Protein AF-A0A7C6F1Q1-F1 (afdb_monomer_lite)

Structure (mmCIF, N/CA/C/O backbone):
data_AF-A0A7C6F1Q1-F1
#
_entry.id   AF-A0A7C6F1Q1-F1
#
loop_
_atom_site.group_PDB
_atom_site.id
_atom_site.type_symbol
_atom_site.label_atom_id
_atom_site.label_alt_id
_atom_site.label_comp_id
_atom_site.label_asym_id
_atom_site.label_entity_id
_atom_site.label_seq_id
_atom_site.pdbx_PDB_ins_code
_atom_site.Cartn_x
_atom_site.Cartn_y
_atom_site.Cartn_z
_atom_site.occupancy
_atom_site.B_iso_or_equiv
_atom_site.auth_seq_id
_atom_site.auth_comp_id
_atom_site.auth_asym_id
_atom_site.auth_atom_id
_atom_site.pdbx_PDB_model_num
ATOM 1 N N . MET A 1 1 ? 42.780 -6.047 -25.175 1.00 60.97 1 MET A N 1
ATOM 2 C CA . MET A 1 1 ? 43.031 -7.010 -26.268 1.00 60.97 1 MET A CA 1
ATOM 3 C C . MET A 1 1 ? 42.979 -6.340 -27.643 1.00 60.97 1 MET A C 1
ATOM 5 O O . MET A 1 1 ? 43.882 -6.585 -28.421 1.00 60.97 1 MET A O 1
ATOM 9 N N . THR A 1 2 ? 42.020 -5.453 -27.952 1.00 71.38 2 THR A N 1
ATOM 10 C CA . THR A 1 2 ? 41.984 -4.724 -29.245 1.00 71.38 2 THR A CA 1
ATOM 11 C C . THR A 1 2 ? 43.176 -3.775 -29.448 1.00 71.38 2 THR A C 1
ATOM 13 O O . THR A 1 2 ? 43.762 -3.738 -30.521 1.00 71.38 2 THR A O 1
ATOM 16 N N . ASP A 1 3 ? 43.579 -3.060 -28.398 1.00 76.56 3 ASP A N 1
ATOM 17 C CA . ASP A 1 3 ? 44.632 -2.034 -28.449 1.00 76.56 3 ASP A CA 1
ATOM 18 C C . ASP A 1 3 ? 46.038 -2.605 -28.679 1.00 76.56 3 ASP A C 1
ATOM 20 O O . ASP A 1 3 ? 46.853 -2.001 -29.369 1.00 76.56 3 ASP A O 1
ATOM 24 N N . GLU A 1 4 ? 46.316 -3.781 -28.117 1.00 80.75 4 GLU A N 1
ATOM 25 C CA . GLU A 1 4 ? 47.584 -4.497 -28.313 1.00 80.75 4 GLU A CA 1
ATOM 26 C C . GLU A 1 4 ? 47.697 -5.019 -29.746 1.00 80.75 4 GLU A C 1
ATOM 28 O O . GLU A 1 4 ? 48.732 -4.845 -30.375 1.00 80.75 4 GLU A O 1
ATOM 33 N N . ILE A 1 5 ? 46.603 -5.533 -30.322 1.00 83.88 5 ILE A N 1
ATOM 34 C CA . ILE A 1 5 ? 46.566 -5.929 -31.738 1.00 83.88 5 ILE A CA 1
ATOM 35 C C . ILE A 1 5 ? 46.831 -4.719 -32.646 1.00 83.88 5 ILE A C 1
ATOM 37 O O . ILE A 1 5 ? 47.537 -4.848 -33.644 1.00 83.88 5 ILE A O 1
ATOM 41 N N . ILE A 1 6 ? 46.296 -3.540 -32.308 1.00 80.50 6 ILE A N 1
ATOM 42 C CA . ILE A 1 6 ? 46.531 -2.313 -33.083 1.00 80.50 6 ILE A CA 1
ATOM 43 C C . ILE A 1 6 ? 48.007 -1.900 -33.028 1.00 80.50 6 ILE A C 1
ATOM 45 O O . ILE A 1 6 ? 48.602 -1.652 -34.077 1.00 80.50 6 ILE A O 1
ATOM 49 N N . ARG A 1 7 ? 48.623 -1.901 -31.841 1.00 86.94 7 ARG A N 1
ATOM 50 C CA . ARG A 1 7 ? 50.051 -1.577 -31.695 1.00 86.94 7 ARG A CA 1
ATOM 51 C C . ARG A 1 7 ? 50.954 -2.588 -32.389 1.00 86.94 7 ARG A C 1
ATOM 53 O O . ARG A 1 7 ? 51.868 -2.187 -33.099 1.00 86.94 7 ARG A O 1
ATOM 60 N N . ASP A 1 8 ? 50.681 -3.877 -32.232 1.00 84.81 8 ASP A N 1
ATOM 61 C CA . ASP A 1 8 ? 51.570 -4.926 -32.730 1.00 84.81 8 ASP A CA 1
ATOM 62 C C . ASP A 1 8 ? 51.442 -5.122 -34.246 1.00 84.81 8 ASP A C 1
ATOM 64 O O . ASP A 1 8 ? 52.440 -5.328 -34.938 1.00 84.81 8 ASP A O 1
ATOM 68 N N . PHE A 1 9 ? 50.220 -5.040 -34.787 1.00 85.31 9 PHE A N 1
ATOM 69 C CA . PHE A 1 9 ? 49.958 -5.306 -36.203 1.00 85.31 9 PHE A CA 1
ATOM 70 C C . PHE A 1 9 ? 49.997 -4.043 -37.070 1.00 85.31 9 PHE A C 1
ATOM 72 O O . PHE A 1 9 ? 50.558 -4.069 -38.164 1.00 85.31 9 PHE A O 1
ATOM 79 N N . PHE A 1 10 ? 49.414 -2.937 -36.597 1.00 81.88 10 PHE A N 1
ATOM 80 C CA . PHE A 1 10 ? 49.340 -1.679 -37.350 1.00 81.88 10 PHE A CA 1
ATOM 81 C C . PHE A 1 10 ? 50.430 -0.671 -36.955 1.00 81.88 10 PHE A C 1
ATOM 83 O O . PHE A 1 10 ? 50.549 0.363 -37.611 1.00 81.88 10 PHE A O 1
ATOM 90 N N . GLN A 1 11 ? 51.249 -0.979 -35.937 1.00 85.94 11 GLN A N 1
ATOM 91 C CA . GLN A 1 11 ? 52.394 -0.166 -35.494 1.00 85.94 11 GLN A CA 1
ATOM 92 C C . GLN A 1 11 ? 52.037 1.299 -35.207 1.00 85.94 11 GLN A C 1
ATOM 94 O O . GLN A 1 11 ? 52.841 2.207 -35.416 1.00 85.94 11 GLN A O 1
ATOM 99 N N . CYS A 1 12 ? 50.819 1.540 -34.721 1.00 85.56 12 CYS A N 1
ATOM 100 C CA . CYS A 1 12 ? 50.340 2.861 -34.337 1.00 85.56 12 CYS A CA 1
ATOM 101 C C . CYS A 1 12 ? 49.687 2.827 -32.952 1.00 85.56 12 CYS A C 1
ATOM 103 O O . CYS A 1 12 ? 49.203 1.788 -32.498 1.00 85.56 12 CYS A O 1
ATOM 105 N N . GLU A 1 13 ? 49.677 3.973 -32.267 1.00 82.56 13 GLU A N 1
ATOM 106 C CA . GLU A 1 13 ? 48.927 4.095 -31.019 1.00 82.56 13 GLU A CA 1
ATOM 107 C C . GLU A 1 13 ? 47.422 4.111 -31.322 1.00 82.56 13 GLU A C 1
ATOM 109 O O . GLU A 1 13 ? 46.976 4.904 -32.160 1.00 82.56 13 GLU A O 1
ATOM 114 N N . PRO A 1 14 ? 46.624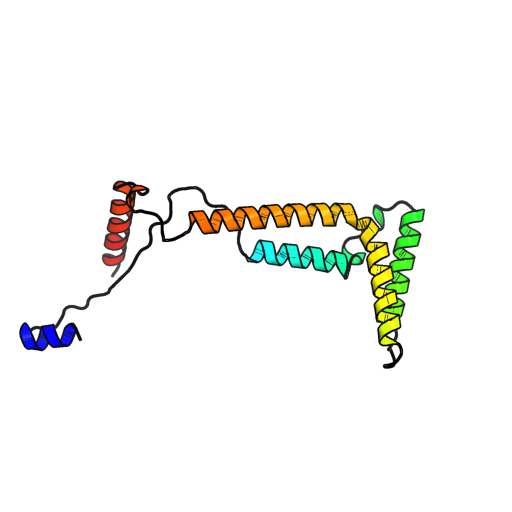 3.255 -30.661 1.00 79.75 14 PRO A N 1
ATOM 115 C CA . PRO A 1 14 ? 45.191 3.224 -30.867 1.00 79.75 14 PRO A CA 1
ATOM 116 C C . PRO A 1 14 ? 44.572 4.564 -30.448 1.00 79.75 14 PRO A C 1
ATOM 118 O O . PRO A 1 14 ? 44.890 5.084 -29.373 1.00 79.75 14 PRO A O 1
ATOM 121 N N . PRO A 1 15 ? 43.672 5.136 -31.266 1.00 79.50 15 PRO A N 1
ATOM 122 C CA . PRO A 1 15 ? 42.927 6.318 -30.864 1.00 79.50 15 PRO A CA 1
ATOM 123 C C . PRO A 1 15 ? 42.062 5.986 -29.644 1.00 79.50 15 PRO A C 1
ATOM 125 O O . PRO A 1 15 ? 41.572 4.866 -29.513 1.00 79.50 15 PRO A O 1
ATOM 128 N N . GLY A 1 16 ? 41.835 6.959 -28.761 1.00 78.12 16 GLY A N 1
ATOM 129 C CA . GLY A 1 16 ? 40.889 6.786 -27.662 1.00 78.12 16 GLY A CA 1
ATOM 130 C C . GLY A 1 16 ? 39.485 6.558 -28.219 1.00 78.12 16 GLY A C 1
ATOM 131 O O . GLY A 1 16 ? 38.906 7.465 -28.813 1.00 78.12 16 GLY A O 1
ATOM 132 N N . TYR A 1 17 ? 38.938 5.357 -28.047 1.00 73.75 17 TYR A N 1
ATOM 133 C CA . TYR A 1 17 ? 37.564 5.040 -28.428 1.00 73.75 17 TYR A CA 1
ATOM 134 C C . TYR A 1 17 ? 36.726 4.730 -27.188 1.00 73.75 17 TYR A C 1
ATOM 136 O O . TYR A 1 17 ? 37.205 4.183 -26.196 1.00 73.75 17 TYR A O 1
ATOM 144 N N . CYS A 1 18 ? 35.443 5.077 -27.254 1.00 76.56 18 CYS A N 1
ATOM 145 C CA . CYS A 1 18 ? 34.448 4.731 -26.248 1.00 76.56 18 CYS A CA 1
ATOM 146 C C . CYS A 1 18 ? 33.356 3.900 -26.920 1.00 76.56 18 CYS A C 1
ATOM 148 O O . CYS A 1 18 ? 32.909 4.225 -28.019 1.00 76.56 18 CYS A O 1
ATOM 150 N N . THR A 1 19 ? 32.924 2.823 -26.266 1.00 79.56 19 THR A N 1
ATOM 151 C CA . THR A 1 19 ? 31.756 2.054 -26.708 1.00 79.56 19 THR A CA 1
ATOM 152 C C . THR A 1 19 ? 30.542 2.510 -25.911 1.00 79.56 19 THR A C 1
ATOM 154 O O . THR A 1 19 ? 30.501 2.334 -24.694 1.00 79.56 19 TH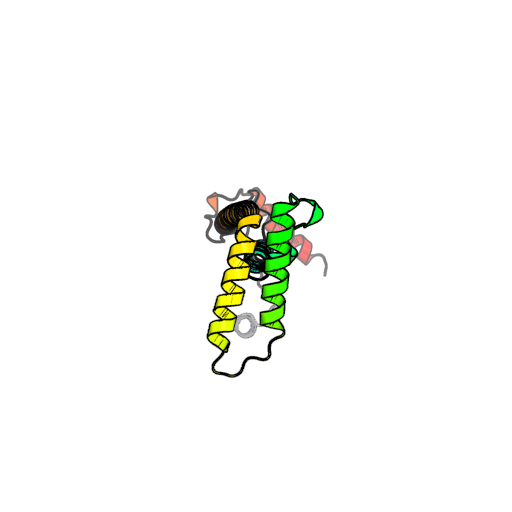R A O 1
ATOM 157 N N . ALA A 1 20 ? 29.543 3.064 -26.596 1.00 79.31 20 ALA A N 1
ATOM 158 C CA . ALA A 1 20 ? 28.252 3.412 -26.016 1.00 79.31 20 ALA A CA 1
ATOM 159 C C . ALA A 1 20 ? 27.154 2.528 -26.614 1.00 79.31 20 ALA A C 1
ATOM 161 O O . ALA A 1 20 ? 27.195 2.164 -27.787 1.00 79.31 20 ALA A O 1
ATOM 162 N N . THR A 1 21 ? 26.155 2.191 -25.803 1.00 82.19 21 THR A N 1
ATOM 163 C CA . THR A 1 21 ? 24.940 1.518 -26.273 1.00 82.19 21 THR A CA 1
ATOM 164 C C . THR A 1 21 ? 23.738 2.378 -25.924 1.00 82.19 21 THR A C 1
ATOM 166 O O . THR A 1 21 ? 23.696 3.005 -24.865 1.00 82.19 21 THR A O 1
ATOM 169 N N . ALA A 1 22 ? 22.761 2.418 -26.825 1.00 81.06 22 ALA A N 1
ATOM 170 C CA . ALA A 1 22 ? 21.503 3.116 -26.617 1.00 81.06 22 ALA A CA 1
ATOM 171 C C . ALA A 1 22 ? 20.342 2.146 -26.815 1.00 81.06 22 ALA A C 1
ATOM 173 O O . ALA A 1 22 ? 20.422 1.218 -27.618 1.00 81.06 22 ALA A O 1
ATOM 174 N N . THR A 1 23 ? 19.244 2.381 -26.106 1.00 83.06 23 THR A N 1
ATOM 175 C CA . THR A 1 23 ? 17.992 1.658 -26.326 1.00 83.06 23 THR A CA 1
ATOM 176 C C . THR A 1 23 ? 16.897 2.661 -26.629 1.00 83.06 23 THR A C 1
ATOM 178 O O . THR A 1 23 ? 16.588 3.515 -25.798 1.00 83.06 23 THR A O 1
ATOM 181 N N . LEU A 1 24 ? 16.303 2.538 -27.812 1.00 83.44 24 LEU A N 1
ATOM 182 C CA . LEU A 1 24 ? 15.138 3.317 -28.197 1.00 83.44 24 LEU A CA 1
ATOM 183 C C . LEU A 1 24 ? 13.889 2.672 -27.580 1.00 83.44 24 LEU A C 1
ATOM 185 O O . LEU A 1 24 ? 13.601 1.505 -27.828 1.00 83.44 24 LEU A O 1
ATOM 189 N N . GLN A 1 25 ? 13.164 3.414 -26.744 1.00 84.62 25 GLN A N 1
ATOM 190 C CA . GLN A 1 25 ? 11.875 2.957 -26.213 1.00 84.62 25 GLN A CA 1
ATOM 191 C C . GLN A 1 25 ? 10.765 3.164 -27.247 1.00 84.62 25 GLN A C 1
ATOM 193 O O . GLN A 1 25 ? 10.900 3.986 -28.156 1.00 84.62 25 GLN A O 1
ATOM 198 N N . LEU A 1 26 ? 9.653 2.436 -27.105 1.00 83.25 26 LEU A N 1
ATOM 199 C CA . LEU A 1 26 ? 8.496 2.652 -27.968 1.00 83.25 26 LEU A CA 1
ATOM 200 C C . LEU A 1 26 ? 7.985 4.099 -27.848 1.00 83.25 26 LEU A C 1
ATOM 202 O O . LEU A 1 26 ? 7.837 4.604 -26.731 1.00 83.25 26 LEU A O 1
ATOM 206 N N . PRO A 1 27 ? 7.633 4.749 -28.970 1.00 80.12 27 PRO A N 1
ATOM 207 C CA . PRO A 1 27 ? 7.177 6.137 -29.012 1.00 80.12 27 PRO A CA 1
ATOM 208 C C . PRO A 1 27 ? 5.694 6.267 -28.630 1.00 80.12 27 PRO A C 1
ATOM 210 O O . PRO A 1 27 ? 4.921 6.957 -29.293 1.00 80.12 27 PRO A O 1
ATOM 213 N N . VAL A 1 28 ? 5.267 5.564 -27.582 1.00 82.75 28 VAL A N 1
ATOM 214 C CA . VAL A 1 28 ? 3.889 5.593 -27.087 1.00 82.75 28 VAL A CA 1
ATOM 215 C C . VAL A 1 28 ? 3.847 6.178 -25.679 1.00 82.75 28 VAL A C 1
ATOM 217 O O . VAL A 1 28 ? 4.764 5.942 -24.887 1.00 82.75 28 VAL A O 1
ATOM 220 N N . PRO A 1 29 ? 2.790 6.931 -25.322 1.00 80.06 29 PRO A N 1
ATOM 221 C CA . PRO A 1 29 ? 2.634 7.433 -23.966 1.00 80.06 29 PRO A CA 1
ATOM 222 C C . PRO A 1 29 ? 2.640 6.274 -22.965 1.00 80.06 29 PRO A C 1
ATOM 224 O O . PRO A 1 29 ? 1.768 5.406 -22.995 1.00 80.06 29 PRO A O 1
ATOM 227 N N . SER A 1 30 ? 3.623 6.261 -22.066 1.00 79.50 30 SER A N 1
ATOM 228 C CA . SER A 1 30 ? 3.669 5.305 -20.964 1.00 79.50 30 SER A CA 1
ATOM 229 C C . SER A 1 30 ? 3.059 5.921 -19.697 1.00 79.50 30 SER A C 1
ATOM 231 O O . SER A 1 30 ? 3.177 7.133 -19.472 1.00 79.50 30 SER A O 1
ATOM 233 N N . PRO A 1 3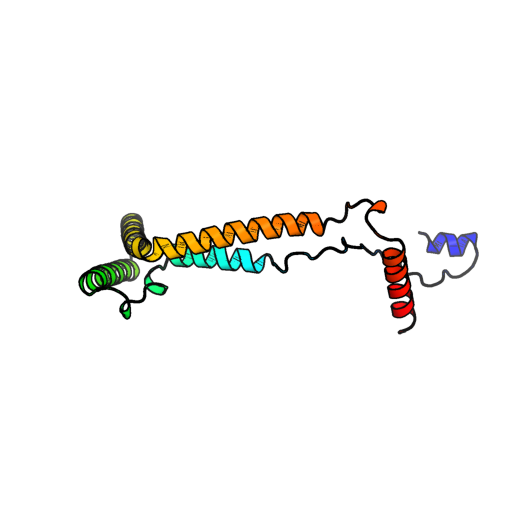1 ? 2.397 5.121 -18.843 1.00 80.69 31 PRO A N 1
ATOM 234 C CA . PRO A 1 31 ? 1.894 5.611 -17.568 1.00 80.69 31 PRO A CA 1
ATOM 235 C C . PRO A 1 31 ? 3.028 6.181 -16.702 1.00 80.69 31 PRO A C 1
ATOM 237 O O . PRO A 1 31 ? 4.056 5.531 -16.481 1.00 80.69 31 PRO A O 1
ATOM 240 N N . ARG A 1 32 ? 2.832 7.383 -16.152 1.00 83.00 32 ARG A N 1
ATOM 241 C CA . ARG A 1 32 ? 3.764 8.025 -15.206 1.00 83.00 32 ARG A CA 1
ATOM 242 C C . ARG A 1 32 ? 3.587 7.464 -13.791 1.00 83.00 32 ARG A C 1
ATOM 244 O O . ARG A 1 32 ? 3.247 8.199 -12.876 1.00 83.00 32 ARG A O 1
ATOM 251 N N . ILE A 1 33 ? 3.744 6.152 -13.640 1.00 85.75 33 ILE A N 1
ATOM 252 C CA . ILE A 1 33 ? 3.645 5.464 -12.346 1.00 85.75 33 ILE A CA 1
ATOM 253 C C . ILE A 1 33 ? 5.000 4.921 -11.949 1.00 85.75 33 ILE A C 1
ATOM 255 O O . ILE A 1 33 ? 5.733 4.364 -12.779 1.00 85.75 33 ILE A O 1
ATOM 259 N N . GLU A 1 34 ? 5.301 5.048 -10.669 1.00 88.19 34 GLU A N 1
ATOM 260 C CA . GLU A 1 34 ? 6.505 4.522 -10.064 1.00 88.19 34 GLU A CA 1
ATOM 261 C C . GLU A 1 34 ? 6.187 3.417 -9.054 1.00 88.19 34 GLU A C 1
ATOM 263 O O . GLU A 1 34 ? 5.094 3.301 -8.498 1.00 88.19 34 GLU A O 1
ATOM 268 N N . THR A 1 35 ? 7.183 2.579 -8.779 1.00 88.12 35 THR A N 1
ATOM 269 C CA . THR A 1 35 ? 7.081 1.521 -7.764 1.00 88.12 35 THR A CA 1
ATOM 270 C C . THR A 1 35 ? 6.834 2.088 -6.361 1.00 88.12 35 THR A C 1
ATOM 272 O O . THR A 1 35 ? 6.232 1.413 -5.515 1.00 88.12 35 THR A O 1
ATOM 275 N N . HIS A 1 36 ? 7.244 3.338 -6.108 1.00 91.62 36 HIS A N 1
ATOM 276 C CA . HIS A 1 36 ? 7.008 4.023 -4.841 1.00 91.62 36 HIS A CA 1
ATOM 277 C C . HIS A 1 36 ? 5.513 4.304 -4.600 1.00 91.62 36 HIS A C 1
ATOM 279 O O . HIS A 1 36 ? 5.061 4.178 -3.461 1.00 91.62 36 HIS A O 1
ATOM 285 N N . ASP A 1 37 ? 4.725 4.584 -5.647 1.00 91.06 37 ASP A N 1
ATOM 286 C CA . ASP A 1 37 ? 3.281 4.845 -5.543 1.00 91.06 37 ASP A CA 1
ATOM 287 C C . ASP A 1 37 ? 2.531 3.620 -5.006 1.00 91.06 37 ASP A C 1
ATOM 289 O O . ASP A 1 37 ? 1.727 3.699 -4.073 1.00 91.06 37 ASP A O 1
ATOM 293 N N . ILE A 1 38 ? 2.855 2.448 -5.556 1.00 94.25 38 ILE A N 1
ATOM 294 C CA . ILE A 1 38 ? 2.280 1.159 -5.148 1.00 94.25 38 ILE A CA 1
ATOM 295 C C . ILE A 1 38 ? 2.681 0.826 -3.711 1.00 94.25 38 ILE A C 1
ATOM 297 O O . ILE A 1 38 ? 1.858 0.353 -2.923 1.00 94.25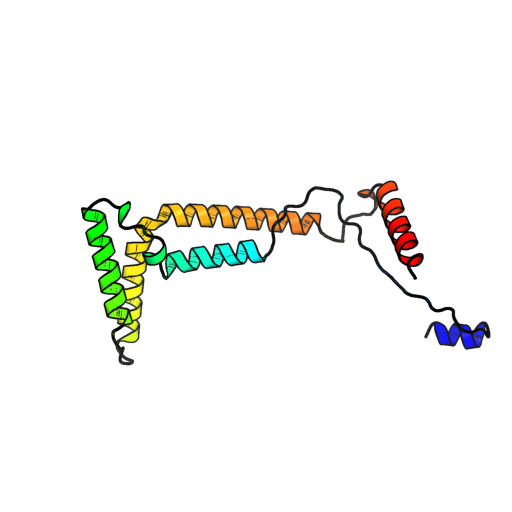 38 ILE A O 1
ATOM 301 N N . SER A 1 39 ? 3.942 1.084 -3.364 1.00 94.56 39 SER A N 1
ATOM 302 C CA . SER A 1 39 ? 4.473 0.837 -2.022 1.00 94.56 39 SER A CA 1
ATOM 303 C C . SER A 1 39 ? 3.782 1.724 -0.984 1.00 94.56 39 SER A C 1
ATOM 305 O O . SER A 1 39 ? 3.337 1.226 0.051 1.00 94.56 39 SER A O 1
ATOM 307 N N . ARG A 1 40 ? 3.592 3.010 -1.299 1.00 94.75 40 ARG A N 1
ATOM 308 C CA . ARG A 1 40 ? 2.859 3.970 -0.464 1.00 94.75 40 ARG A CA 1
ATOM 309 C C . ARG A 1 40 ? 1.408 3.548 -0.252 1.00 94.75 40 ARG A C 1
ATOM 311 O O . ARG A 1 40 ? 0.910 3.609 0.868 1.00 94.75 40 ARG A O 1
ATOM 318 N N . LEU A 1 41 ? 0.736 3.083 -1.302 1.00 95.12 41 LEU A N 1
ATOM 319 C CA . LEU A 1 41 ? -0.662 2.675 -1.211 1.00 95.12 41 LEU A CA 1
ATOM 320 C C . LEU A 1 41 ? -0.845 1.390 -0.388 1.00 95.12 41 LEU A C 1
ATOM 322 O O . LEU A 1 41 ? -1.757 1.304 0.431 1.00 95.12 41 LEU A O 1
ATOM 326 N N . ARG A 1 42 ? 0.056 0.411 -0.543 1.00 95.56 42 ARG A N 1
ATOM 327 C CA . ARG A 1 42 ? 0.088 -0.792 0.309 1.00 95.56 42 ARG A CA 1
ATOM 328 C C . ARG A 1 42 ? 0.328 -0.442 1.774 1.00 95.56 42 ARG A C 1
ATOM 330 O O . ARG A 1 42 ? -0.338 -0.996 2.646 1.00 95.56 42 ARG A O 1
ATOM 337 N N . GLN A 1 43 ? 1.249 0.485 2.031 1.00 96.00 43 GLN A N 1
ATOM 338 C CA . GLN A 1 43 ? 1.512 0.984 3.374 1.00 96.00 43 GLN A CA 1
ATOM 339 C C . GLN A 1 43 ? 0.265 1.650 3.967 1.00 96.00 43 GLN A C 1
ATOM 341 O O . GLN A 1 43 ? -0.094 1.347 5.097 1.00 96.00 43 GLN A O 1
ATOM 346 N N . LEU A 1 44 ? -0.453 2.470 3.195 1.00 95.50 44 LEU A N 1
ATOM 347 C CA . LEU A 1 44 ? -1.689 3.110 3.650 1.00 95.50 44 LEU A CA 1
ATOM 348 C C . LEU A 1 44 ? -2.793 2.095 3.992 1.00 95.50 44 LEU A C 1
ATOM 350 O O . LEU A 1 44 ? -3.429 2.214 5.036 1.00 95.50 44 LEU A O 1
ATOM 354 N N . ILE A 1 45 ? -2.993 1.066 3.160 1.00 95.38 45 ILE A N 1
ATOM 355 C CA . ILE A 1 45 ? -3.950 -0.020 3.448 1.00 95.38 45 ILE A CA 1
ATOM 356 C C . ILE A 1 45 ? -3.578 -0.727 4.759 1.00 95.38 45 ILE A C 1
ATOM 358 O O . ILE A 1 45 ? -4.445 -0.997 5.591 1.00 95.38 45 ILE A O 1
ATOM 362 N N . ARG A 1 46 ? -2.282 -0.981 4.971 1.00 95.06 46 ARG A N 1
ATOM 363 C CA . ARG A 1 46 ? -1.773 -1.568 6.214 1.00 95.06 46 ARG A CA 1
ATOM 364 C C . ARG A 1 46 ? -1.992 -0.639 7.408 1.00 95.06 46 ARG A C 1
ATOM 366 O O . ARG A 1 46 ? -2.384 -1.096 8.476 1.00 95.06 46 ARG A O 1
ATOM 373 N N . GLU A 1 47 ? -1.775 0.660 7.248 1.00 95.38 47 GLU A N 1
ATOM 374 C CA . GLU A 1 47 ? -2.039 1.634 8.306 1.00 95.38 47 GLU A CA 1
ATOM 375 C C . GLU A 1 47 ? -3.518 1.674 8.689 1.00 95.38 47 GLU A C 1
ATOM 377 O O . GLU A 1 47 ? -3.814 1.723 9.876 1.00 95.38 47 GLU A O 1
ATOM 382 N N . ILE A 1 48 ? -4.441 1.559 7.734 1.00 94.19 48 ILE A N 1
ATOM 383 C CA . ILE A 1 48 ? -5.878 1.449 8.027 1.00 94.19 48 ILE A CA 1
ATOM 384 C C . ILE A 1 48 ? -6.200 0.157 8.790 1.00 94.19 48 ILE A C 1
ATOM 386 O O . ILE A 1 48 ? -7.038 0.165 9.686 1.00 94.19 48 ILE A O 1
ATOM 390 N N . GLU A 1 49 ? -5.534 -0.956 8.475 1.00 92.44 49 GLU A N 1
ATOM 391 C CA . GLU A 1 49 ? -5.751 -2.232 9.168 1.00 92.44 49 GLU A CA 1
ATOM 392 C C . GLU A 1 49 ? -5.239 -2.218 10.619 1.00 92.44 49 GLU A C 1
ATOM 394 O O . GLU A 1 49 ? -5.901 -2.734 11.523 1.00 92.44 49 GLU A O 1
ATOM 399 N N . PHE A 1 50 ? -4.055 -1.647 10.856 1.00 92.06 50 PHE A N 1
ATOM 400 C CA . PHE A 1 50 ? -3.402 -1.692 12.169 1.00 92.06 50 PHE A CA 1
ATOM 401 C C . PHE A 1 50 ? -3.661 -0.458 13.040 1.00 92.06 50 PHE A C 1
ATOM 403 O O . PHE A 1 50 ? -3.633 -0.566 14.272 1.00 92.06 50 PHE A O 1
ATOM 410 N N . HIS A 1 51 ? -3.938 0.684 12.415 1.00 93.00 51 HIS A N 1
ATOM 411 C CA . HIS A 1 51 ? -4.162 1.984 13.047 1.00 93.00 51 HIS A CA 1
ATOM 412 C C . HIS A 1 51 ? -5.409 2.705 12.497 1.00 93.00 51 HIS A C 1
ATOM 414 O O . HIS A 1 51 ? -5.315 3.881 12.122 1.00 93.00 51 HIS A O 1
ATOM 420 N N . PRO A 1 52 ? -6.584 2.045 12.448 1.00 92.75 52 PRO A N 1
ATOM 421 C CA . PRO A 1 52 ? -7.813 2.659 11.940 1.00 92.75 52 PRO A CA 1
ATOM 422 C C . PRO A 1 52 ? -8.188 3.948 12.691 1.00 92.75 52 PRO A C 1
ATOM 424 O O . PRO A 1 52 ? -8.737 4.872 12.098 1.00 92.75 52 PRO A O 1
ATOM 427 N N . GLU A 1 53 ? -7.812 4.070 13.968 1.00 92.06 53 GLU A N 1
ATOM 428 C CA . GLU A 1 53 ? -8.020 5.266 14.790 1.00 92.06 53 GLU A CA 1
ATOM 429 C C . GLU A 1 53 ? -7.423 6.554 14.198 1.00 92.06 53 GLU A C 1
ATOM 431 O O . GLU A 1 53 ? -7.896 7.641 14.513 1.00 92.06 53 GLU A O 1
ATOM 436 N N . ARG A 1 54 ? -6.410 6.456 13.324 1.00 92.44 54 ARG A N 1
ATOM 437 C CA . ARG A 1 54 ? -5.784 7.620 12.671 1.00 92.44 54 ARG A CA 1
ATOM 438 C C . ARG A 1 54 ? -6.610 8.176 11.511 1.00 92.44 54 ARG A C 1
ATOM 440 O O . ARG A 1 54 ? -6.377 9.310 11.102 1.00 92.44 54 ARG A O 1
ATOM 447 N N . PHE A 1 55 ? -7.532 7.382 10.972 1.00 92.06 55 PHE A N 1
ATOM 448 C CA . PHE A 1 55 ? -8.297 7.711 9.766 1.00 92.06 55 PHE A CA 1
ATOM 449 C C . PHE A 1 55 ? -9.772 8.001 10.064 1.00 92.06 55 PHE A C 1
ATOM 451 O O . PHE A 1 55 ? -10.462 8.590 9.237 1.00 92.06 55 PHE A O 1
ATOM 458 N N . ILE A 1 56 ? -10.259 7.639 11.255 1.00 91.94 56 ILE A N 1
ATOM 459 C CA . ILE A 1 56 ? -11.639 7.900 11.667 1.00 91.94 56 ILE A CA 1
ATOM 460 C C . ILE A 1 56 ? -11.768 9.331 12.198 1.00 91.94 56 ILE A C 1
ATOM 462 O O . ILE A 1 56 ? -11.151 9.715 13.190 1.00 91.94 56 ILE A O 1
ATOM 466 N N . SER A 1 57 ? -12.643 10.118 11.573 1.00 90.06 57 SER A N 1
ATOM 467 C CA . SER A 1 57 ? -12.979 11.465 12.036 1.00 90.06 57 SER A CA 1
ATOM 468 C C . SER A 1 57 ? -14.181 11.440 12.985 1.00 90.06 57 SER A C 1
ATOM 470 O O . SER A 1 57 ? -15.326 11.451 12.540 1.00 90.06 57 SER A O 1
ATOM 472 N N . LEU A 1 58 ? -13.944 11.501 14.303 1.00 86.38 58 LEU A N 1
ATOM 473 C CA . LEU A 1 58 ? -15.008 11.490 15.332 1.00 86.38 58 LEU A CA 1
ATOM 474 C C . LEU A 1 58 ? -16.079 12.577 15.129 1.00 86.38 58 LEU A C 1
ATOM 476 O O . LEU A 1 58 ? -17.246 12.389 15.475 1.00 86.38 58 LEU A O 1
ATOM 480 N N . LYS A 1 59 ? -15.703 13.717 14.536 1.00 86.25 59 LYS A N 1
ATOM 481 C CA . LYS A 1 59 ? -16.616 14.833 14.230 1.00 86.25 59 LYS A CA 1
ATOM 482 C C . LYS A 1 59 ? -17.677 14.482 13.182 1.00 86.25 59 LYS A C 1
ATOM 484 O O . LYS A 1 59 ? -18.742 15.083 13.204 1.00 86.25 59 LYS A O 1
ATOM 489 N N . GLN A 1 60 ? -17.382 13.539 12.288 1.00 86.81 60 GLN A N 1
ATOM 490 C CA . GLN A 1 60 ? -18.256 13.138 11.181 1.00 86.81 60 GLN A CA 1
ATOM 491 C C . GLN A 1 60 ? -19.185 11.971 11.550 1.00 86.81 60 GLN A C 1
ATOM 493 O O . GLN A 1 60 ? -20.108 11.666 10.801 1.00 86.81 60 GLN A O 1
ATOM 498 N N . LEU A 1 61 ? -18.957 11.327 12.699 1.00 87.62 61 LEU A N 1
ATOM 499 C CA . LEU A 1 61 ? -19.778 10.222 13.187 1.00 87.62 61 LEU A CA 1
ATOM 500 C C . LEU A 1 61 ? -21.028 10.721 13.914 1.00 87.62 61 LEU A C 1
ATOM 502 O O . LEU A 1 61 ? -20.993 11.732 14.624 1.00 87.62 61 LEU A O 1
ATOM 506 N N . ALA A 1 62 ? -22.117 9.960 13.790 1.00 89.06 62 ALA A N 1
ATOM 507 C CA . ALA A 1 62 ? -23.315 10.164 14.596 1.00 89.06 62 ALA A CA 1
ATOM 508 C C . ALA A 1 62 ? -23.012 9.908 16.090 1.00 89.06 62 ALA A C 1
ATOM 510 O O . ALA A 1 62 ? -22.170 9.057 16.388 1.00 89.06 62 ALA A O 1
ATOM 511 N N . PRO A 1 63 ? -23.715 10.562 17.037 1.00 87.62 63 PRO A N 1
ATOM 512 C CA . PRO A 1 63 ? -23.479 10.392 18.475 1.00 87.62 63 PRO A CA 1
ATOM 513 C C . PRO A 1 63 ? -23.358 8.932 18.962 1.00 87.62 63 PRO A C 1
ATOM 515 O O . PRO A 1 63 ? -22.350 8.628 19.594 1.00 87.62 63 PRO A O 1
ATOM 518 N N . PRO A 1 64 ? -24.258 7.987 18.599 1.00 87.75 64 PRO A N 1
ATOM 519 C CA . PRO A 1 64 ? -24.133 6.599 19.062 1.00 87.75 64 PRO A CA 1
ATOM 520 C C . PRO A 1 64 ? -22.935 5.859 18.448 1.00 87.75 64 PRO A C 1
ATOM 522 O O . PRO A 1 64 ? -22.383 4.947 19.050 1.00 87.75 64 PRO A O 1
ATOM 525 N N . GLN A 1 65 ? -22.511 6.234 17.239 1.00 87.69 65 GLN A N 1
ATOM 526 C CA . GLN A 1 65 ? -21.328 5.648 16.601 1.00 87.69 65 GLN A CA 1
ATOM 527 C C . GLN A 1 65 ? -20.040 6.203 17.208 1.00 87.69 65 GLN A C 1
ATOM 529 O O . GLN A 1 65 ? -19.051 5.481 17.307 1.00 87.69 65 GLN A O 1
ATOM 534 N N . ARG A 1 66 ? -20.052 7.478 17.613 1.00 90.50 66 ARG A N 1
ATOM 535 C CA . ARG A 1 66 ? -18.917 8.128 18.266 1.00 90.50 66 ARG A CA 1
ATOM 536 C C . ARG A 1 66 ? -18.567 7.429 19.576 1.00 90.50 66 ARG A C 1
ATOM 538 O O . ARG A 1 66 ? -17.404 7.089 19.746 1.00 90.50 66 ARG A O 1
ATOM 545 N N . GLU A 1 67 ? -19.553 7.163 20.432 1.00 89.88 67 GLU A N 1
ATOM 546 C CA . GLU A 1 67 ? -19.341 6.464 21.710 1.00 89.88 67 GLU A CA 1
ATOM 547 C C . GLU A 1 67 ? -18.689 5.090 21.493 1.00 89.88 67 GLU A C 1
ATOM 549 O O . GLU A 1 67 ? -17.650 4.792 22.074 1.00 89.88 67 GLU A O 1
ATOM 554 N N . VAL A 1 68 ? -19.211 4.295 20.550 1.00 90.31 68 VAL A N 1
ATOM 555 C CA . VAL A 1 68 ? -18.651 2.973 20.212 1.00 90.31 68 VAL A CA 1
ATOM 556 C C . VAL A 1 68 ? -17.197 3.063 19.736 1.00 90.31 68 VAL A C 1
ATOM 558 O O . VAL A 1 68 ? -16.366 2.220 20.088 1.00 90.31 68 VAL A O 1
ATOM 561 N N . VAL A 1 69 ? -16.875 4.064 18.914 1.00 91.69 69 VAL A N 1
ATOM 562 C CA . VAL A 1 69 ? -15.514 4.271 18.404 1.00 91.69 69 VAL A CA 1
ATOM 563 C C . VAL A 1 69 ? -14.572 4.724 19.519 1.00 91.69 69 VAL A C 1
ATOM 565 O O . VAL A 1 69 ? -13.467 4.192 19.621 1.00 91.69 69 VAL A O 1
ATOM 568 N N . GLU A 1 70 ? -14.994 5.663 20.363 1.00 92.44 70 GLU A N 1
ATOM 569 C CA . GLU A 1 70 ? -14.209 6.149 21.502 1.00 92.44 70 GLU A CA 1
ATOM 570 C C . GLU A 1 70 ? -13.915 5.020 22.497 1.00 92.44 70 GLU A C 1
ATOM 572 O O . GLU A 1 70 ? -12.758 4.827 22.881 1.00 92.44 70 GLU A O 1
ATOM 577 N N . ASP A 1 71 ? -14.911 4.195 22.818 1.00 91.88 71 ASP A N 1
ATOM 578 C CA . ASP A 1 71 ? -14.747 3.018 23.672 1.00 91.88 71 ASP A CA 1
ATOM 579 C C . ASP A 1 71 ? -13.749 2.013 23.083 1.00 91.88 71 ASP A C 1
ATOM 581 O O . ASP A 1 71 ? -12.867 1.508 23.787 1.00 91.88 71 ASP A O 1
ATOM 585 N N . CYS A 1 72 ? -13.826 1.750 21.774 1.00 91.94 72 CYS A N 1
ATOM 586 C CA . CYS A 1 72 ? -12.880 0.866 21.090 1.00 91.94 72 CYS A CA 1
ATOM 587 C C . CYS A 1 72 ? -11.446 1.417 21.114 1.00 91.94 72 CYS A C 1
ATOM 589 O O . CYS A 1 72 ? -10.498 0.655 21.335 1.00 91.94 72 CYS A O 1
ATOM 591 N N . ILE A 1 73 ? -11.270 2.725 20.903 1.00 92.50 73 ILE A N 1
ATOM 592 C CA . ILE A 1 73 ? -9.959 3.389 20.953 1.00 92.50 73 ILE A CA 1
ATOM 593 C C . ILE A 1 73 ? -9.381 3.311 22.369 1.00 92.50 73 ILE A C 1
ATOM 595 O O . ILE A 1 73 ? -8.224 2.915 22.538 1.00 92.50 73 ILE A O 1
ATOM 599 N N . ASN A 1 74 ? -10.185 3.617 23.387 1.00 92.38 74 ASN A N 1
ATOM 600 C CA . ASN A 1 74 ? -9.771 3.564 24.787 1.00 92.38 74 ASN A CA 1
ATOM 601 C C . ASN A 1 74 ? -9.369 2.145 25.200 1.00 92.38 74 ASN A C 1
ATOM 603 O O . ASN A 1 74 ? -8.289 1.942 25.759 1.00 92.38 74 ASN A O 1
ATOM 607 N N . ARG A 1 75 ? -10.180 1.141 24.845 1.00 89.88 75 ARG A N 1
ATOM 608 C CA . ARG A 1 75 ? -9.880 -0.273 25.106 1.00 89.88 75 ARG A CA 1
ATOM 609 C C . ARG A 1 75 ? -8.580 -0.708 24.431 1.00 89.88 75 ARG A C 1
ATOM 611 O O . ARG A 1 75 ? -7.755 -1.369 25.061 1.00 89.88 75 ARG A O 1
ATOM 618 N N . LYS A 1 76 ? -8.352 -0.319 23.172 1.00 90.44 76 LYS A N 1
ATOM 619 C CA . LYS A 1 76 ? -7.092 -0.599 22.463 1.00 90.44 76 LYS A CA 1
ATOM 620 C C . LYS A 1 76 ? -5.893 0.005 23.201 1.00 90.44 76 LYS A C 1
ATOM 622 O O . LYS A 1 76 ? -4.896 -0.689 23.394 1.00 90.44 76 LYS A O 1
ATOM 627 N N . TRP A 1 77 ? -5.987 1.262 23.635 1.00 90.38 77 TRP A N 1
ATOM 628 C CA . TRP A 1 77 ? -4.913 1.937 24.369 1.00 90.38 77 TRP A CA 1
ATOM 629 C C . TRP A 1 77 ? -4.612 1.296 25.722 1.00 90.38 77 TRP A C 1
ATOM 631 O O . TRP A 1 77 ? -3.437 1.134 26.050 1.00 90.38 77 TRP A O 1
ATOM 641 N N . GLN A 1 78 ? -5.634 0.850 26.456 1.00 90.31 78 GLN A N 1
ATOM 642 C CA . GLN A 1 78 ? -5.455 0.093 27.700 1.00 90.31 78 GLN A CA 1
ATOM 643 C C . GLN A 1 78 ? -4.606 -1.166 27.465 1.00 90.31 78 GLN A C 1
ATOM 645 O O . GLN A 1 78 ? -3.608 -1.373 28.152 1.00 90.31 78 GLN A O 1
ATOM 650 N N . TRP A 1 79 ? -4.917 -1.950 26.426 1.00 88.62 79 TRP A N 1
ATOM 651 C CA . TRP A 1 79 ? -4.130 -3.136 26.061 1.00 88.62 79 TRP A CA 1
ATOM 652 C C . TRP A 1 79 ? -2.712 -2.815 25.574 1.00 88.62 79 TRP A C 1
ATOM 654 O O . TRP A 1 79 ? -1.815 -3.646 25.708 1.00 88.62 79 TRP A O 1
ATOM 664 N N . ILE A 1 80 ? -2.491 -1.640 24.977 1.00 86.62 80 ILE A N 1
ATOM 665 C CA . ILE A 1 80 ? -1.159 -1.209 24.531 1.00 86.62 80 ILE A CA 1
ATOM 666 C C . ILE A 1 80 ? -0.282 -0.805 25.720 1.00 86.62 80 ILE A C 1
ATOM 668 O O . ILE A 1 80 ? 0.895 -1.173 25.744 1.00 86.62 80 ILE A O 1
ATOM 672 N N . GLN A 1 81 ? -0.850 -0.067 26.677 1.00 87.19 81 GLN A N 1
ATOM 673 C CA . GLN A 1 81 ? -0.158 0.424 27.871 1.00 87.19 81 GLN A CA 1
ATOM 674 C C . GLN A 1 81 ? 0.073 -0.674 28.912 1.00 87.19 81 GLN A C 1
ATOM 676 O O . GLN A 1 81 ? 1.012 -0.584 29.699 1.00 87.19 81 GLN A O 1
ATOM 681 N N . GLN A 1 82 ? -0.750 -1.724 28.909 1.00 82.88 82 GLN A N 1
ATOM 682 C CA . GLN A 1 82 ? -0.576 -2.857 29.804 1.00 82.88 82 GLN A CA 1
ATOM 683 C C . GLN A 1 82 ? 0.721 -3.619 29.478 1.00 82.88 82 GLN A C 1
ATOM 685 O O . GLN A 1 82 ? 0.885 -4.207 28.401 1.00 82.88 82 GLN A O 1
ATOM 690 N N . THR A 1 83 ? 1.653 -3.630 30.432 1.00 71.19 83 THR A N 1
ATOM 691 C CA . THR A 1 83 ? 2.877 -4.434 30.371 1.00 71.19 83 THR A CA 1
ATOM 692 C C . THR A 1 83 ? 2.490 -5.909 30.462 1.00 71.19 83 THR A C 1
ATOM 694 O O . THR A 1 83 ? 2.076 -6.383 31.516 1.00 71.19 83 THR A O 1
ATOM 697 N N . ALA A 1 84 ? 2.556 -6.634 29.346 1.00 66.25 84 ALA A N 1
ATOM 698 C CA . ALA A 1 84 ? 2.156 -8.037 29.308 1.00 66.25 84 ALA A CA 1
ATOM 699 C C . ALA A 1 84 ? 3.240 -8.920 29.945 1.00 66.25 84 ALA A C 1
ATOM 701 O O . ALA A 1 84 ? 4.409 -8.828 29.564 1.00 66.25 84 ALA A O 1
ATOM 702 N N . SER A 1 85 ? 2.850 -9.809 30.864 1.00 62.97 85 SER A N 1
ATOM 703 C CA . SER A 1 85 ? 3.676 -10.975 31.191 1.00 62.97 85 SER A CA 1
ATOM 704 C C . SER A 1 85 ? 3.667 -11.935 29.989 1.00 62.97 85 SER A C 1
ATOM 706 O O . SER A 1 85 ? 2.744 -11.890 29.17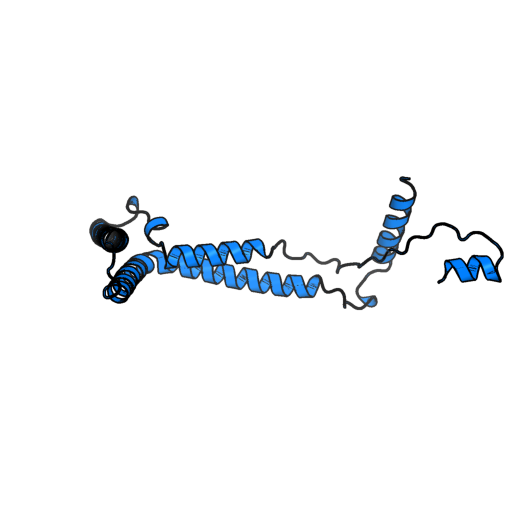1 1.00 62.97 85 SER A O 1
ATOM 708 N N . CYS A 1 86 ? 4.663 -12.818 29.842 1.00 61.72 86 CYS A N 1
ATOM 709 C CA . CYS A 1 86 ? 4.733 -13.749 28.700 1.00 61.72 86 CYS A CA 1
ATOM 710 C C . CYS A 1 86 ? 3.456 -14.597 28.490 1.00 61.72 86 CYS A C 1
ATOM 712 O O . CYS A 1 86 ? 3.210 -15.033 27.366 1.00 61.72 86 CYS A O 1
ATOM 714 N N . GLY A 1 87 ? 2.627 -14.802 29.523 1.00 67.25 87 GLY A N 1
ATOM 715 C CA . GLY A 1 87 ? 1.341 -15.506 29.418 1.00 67.25 87 GLY A CA 1
ATOM 716 C C . GLY A 1 87 ? 0.227 -14.704 28.728 1.00 67.25 87 GLY A C 1
ATOM 717 O O . GLY A 1 87 ? -0.640 -15.286 28.079 1.00 67.25 87 GLY A O 1
ATOM 718 N N . ASP A 1 88 ? 0.289 -13.371 28.776 1.00 80.31 88 ASP A N 1
ATOM 719 C CA . ASP A 1 88 ? -0.813 -12.482 28.373 1.00 80.31 88 ASP A CA 1
ATOM 720 C C . ASP A 1 88 ? -0.661 -11.933 26.945 1.00 80.31 88 ASP A C 1
ATOM 722 O O . ASP A 1 88 ? -1.564 -11.286 26.407 1.00 80.31 88 ASP A O 1
ATOM 726 N N . ALA A 1 89 ? 0.469 -12.209 26.285 1.00 83.81 89 ALA A N 1
ATOM 727 C CA . ALA A 1 89 ? 0.781 -11.684 24.954 1.00 83.81 89 ALA A CA 1
ATOM 728 C C . ALA A 1 89 ? -0.267 -12.080 23.896 1.00 83.81 89 ALA A C 1
ATOM 730 O O . ALA A 1 89 ? -0.662 -11.259 23.063 1.00 83.81 89 ALA A O 1
ATOM 731 N N . ARG A 1 90 ? -0.767 -13.325 23.949 1.00 87.81 90 ARG A N 1
ATOM 732 C CA . ARG A 1 90 ? -1.808 -13.807 23.026 1.00 87.81 90 ARG A CA 1
ATOM 733 C C . ARG A 1 90 ? -3.143 -13.104 23.262 1.00 87.81 90 ARG A C 1
ATOM 735 O O . ARG A 1 90 ? -3.794 -12.710 22.297 1.00 87.81 90 ARG A O 1
ATOM 742 N N . GLN A 1 91 ? -3.542 -12.945 24.522 1.00 88.44 91 GLN A N 1
ATOM 743 C CA . GLN A 1 91 ? -4.789 -12.272 24.882 1.00 88.44 91 GLN A CA 1
ATOM 744 C C . GLN A 1 91 ? -4.755 -10.802 24.455 1.00 88.44 91 GLN A C 1
ATOM 746 O O . GLN A 1 91 ? -5.689 -10.331 23.808 1.00 88.44 91 GLN A O 1
ATOM 751 N N . ARG A 1 92 ? -3.634 -10.116 24.705 1.00 88.25 92 ARG A N 1
ATOM 752 C CA . ARG A 1 92 ? -3.390 -8.750 24.230 1.00 88.25 92 ARG A CA 1
ATOM 753 C C . ARG A 1 92 ? -3.506 -8.646 22.709 1.00 88.25 92 ARG A C 1
ATOM 755 O O . ARG A 1 92 ? -4.193 -7.760 22.207 1.00 88.25 92 ARG A O 1
ATOM 762 N N . PHE A 1 93 ? -2.857 -9.547 21.967 1.00 89.06 93 PHE A N 1
ATOM 763 C CA . PHE A 1 93 ? -2.920 -9.552 20.503 1.00 89.06 93 PHE A CA 1
ATOM 764 C C . PHE A 1 93 ? -4.357 -9.704 19.988 1.00 89.06 93 PHE A C 1
ATOM 766 O O . PHE A 1 93 ? -4.773 -8.949 19.109 1.00 89.06 93 PHE A O 1
ATOM 773 N N . LEU A 1 94 ? -5.121 -10.652 20.540 1.00 91.38 94 LEU A N 1
ATOM 774 C CA . LEU A 1 94 ? -6.512 -10.873 20.144 1.00 91.38 94 LEU A CA 1
ATOM 775 C C . LEU A 1 94 ? -7.385 -9.655 20.454 1.00 91.38 94 LEU A C 1
ATOM 777 O O . LEU A 1 94 ? -8.101 -9.197 19.568 1.00 91.38 94 LEU A O 1
ATOM 781 N N . ALA A 1 95 ? -7.254 -9.075 21.648 1.00 91.75 95 ALA A N 1
ATOM 782 C CA . ALA A 1 95 ? -8.038 -7.911 22.043 1.00 91.75 95 ALA A CA 1
ATOM 783 C C . ALA A 1 95 ? -7.749 -6.678 21.169 1.00 91.75 95 ALA A C 1
ATOM 785 O O . ALA A 1 95 ? -8.675 -6.001 20.721 1.00 91.75 95 ALA A O 1
ATOM 786 N N . ILE A 1 96 ? -6.474 -6.407 20.858 1.00 91.88 96 ILE A N 1
ATOM 787 C CA . ILE A 1 96 ? -6.098 -5.322 19.936 1.00 91.88 96 ILE A CA 1
ATOM 788 C C . ILE A 1 96 ? -6.639 -5.603 18.530 1.00 91.88 96 ILE A C 1
ATOM 790 O O . ILE A 1 96 ? -7.159 -4.699 17.877 1.00 91.88 96 ILE A O 1
ATOM 794 N N . ARG A 1 97 ? -6.558 -6.853 18.057 1.00 92.69 97 ARG A N 1
ATOM 795 C CA . ARG A 1 97 ? -7.064 -7.245 16.734 1.00 92.69 97 ARG A CA 1
ATOM 796 C C . ARG A 1 97 ? -8.583 -7.105 16.629 1.00 92.69 97 ARG A C 1
ATOM 798 O O . ARG A 1 97 ? -9.074 -6.699 15.579 1.00 92.69 97 ARG A O 1
ATOM 805 N N . GLU A 1 98 ? -9.317 -7.424 17.688 1.00 93.56 98 GLU A N 1
ATOM 806 C CA . GLU A 1 98 ? -10.764 -7.207 17.772 1.00 93.56 98 GLU A CA 1
ATOM 807 C C . GLU A 1 98 ? -11.108 -5.718 17.707 1.00 93.56 98 GLU A C 1
ATOM 809 O O . GLU A 1 98 ? -11.949 -5.336 16.895 1.00 93.56 98 GLU A O 1
ATOM 814 N N . CYS A 1 99 ? -10.399 -4.871 18.465 1.00 93.44 99 CYS A N 1
ATOM 815 C CA . CYS A 1 99 ? -10.587 -3.418 18.411 1.00 93.44 99 CYS A CA 1
ATOM 816 C C . CYS A 1 99 ? -10.285 -2.870 17.008 1.00 93.44 99 CYS A C 1
ATOM 818 O O . CYS A 1 99 ? -11.087 -2.130 16.445 1.00 93.44 99 CYS A O 1
ATOM 820 N N . ASN A 1 100 ? -9.171 -3.288 16.397 1.00 94.12 100 ASN A N 1
ATOM 821 C CA . ASN A 1 100 ? -8.824 -2.898 15.030 1.00 94.12 100 ASN A CA 1
ATOM 822 C C . ASN A 1 100 ? -9.888 -3.336 14.017 1.00 94.12 100 ASN A C 1
ATOM 824 O O . ASN A 1 100 ? -10.210 -2.581 13.105 1.00 94.12 100 ASN A O 1
ATOM 828 N N . ARG A 1 101 ? -10.466 -4.534 14.173 1.00 92.94 101 ARG A N 1
ATOM 829 C CA . ARG A 1 101 ? -11.542 -5.020 13.299 1.00 92.94 101 ARG A CA 1
ATOM 830 C C . ARG A 1 101 ? -12.824 -4.203 13.470 1.00 92.94 101 ARG A C 1
ATOM 832 O O . ARG A 1 101 ? -13.440 -3.860 12.465 1.00 92.94 101 ARG A O 1
ATOM 839 N N . ALA A 1 102 ? -13.211 -3.895 14.708 1.00 93.19 102 ALA A N 1
ATOM 840 C CA . ALA A 1 102 ? -14.394 -3.089 15.003 1.00 93.19 102 ALA A CA 1
ATOM 841 C C . ALA A 1 102 ? -14.265 -1.676 14.414 1.00 93.19 102 ALA A C 1
ATOM 843 O O . ALA A 1 102 ? -15.158 -1.214 13.711 1.00 93.19 102 ALA A O 1
ATOM 844 N N . LEU A 1 103 ? -13.110 -1.035 14.610 1.00 92.88 103 LEU A N 1
ATOM 845 C CA . LEU A 1 103 ? -12.802 0.271 14.025 1.00 92.88 103 LEU A CA 1
ATOM 846 C C . LEU A 1 103 ? -12.701 0.204 12.491 1.00 92.88 103 LEU A C 1
ATOM 848 O O . LEU A 1 103 ? -13.206 1.077 11.791 1.00 92.88 103 LEU A O 1
ATOM 852 N N . GLY A 1 104 ? -12.114 -0.865 11.952 1.00 91.75 104 GLY A N 1
ATOM 853 C CA . GLY A 1 104 ? -11.975 -1.078 10.512 1.00 91.75 104 GLY A CA 1
ATOM 854 C C . GLY A 1 104 ? -13.306 -1.198 9.765 1.00 91.75 104 GLY A C 1
ATOM 855 O O . GLY A 1 104 ? -13.355 -0.887 8.577 1.00 91.75 104 GLY A O 1
ATOM 856 N N . ALA A 1 105 ? -14.397 -1.581 10.440 1.00 92.31 105 ALA A N 1
ATOM 857 C CA . ALA A 1 105 ? -15.730 -1.617 9.836 1.00 92.31 105 ALA A CA 1
ATOM 858 C C . ALA A 1 105 ? -16.199 -0.226 9.369 1.00 92.31 105 ALA A C 1
ATOM 860 O O . ALA A 1 105 ? -16.849 -0.119 8.330 1.00 92.31 105 ALA A O 1
ATOM 861 N N . PHE A 1 106 ? -15.806 0.839 10.075 1.00 91.38 106 PHE A N 1
ATOM 862 C CA . PHE A 1 106 ? -16.120 2.223 9.702 1.00 91.38 106 PHE A CA 1
ATOM 863 C C . PHE A 1 106 ? -15.317 2.718 8.491 1.00 91.38 106 PHE A C 1
ATOM 865 O O . PHE A 1 106 ? -15.731 3.666 7.836 1.00 91.38 106 PHE A O 1
ATOM 872 N N . LEU A 1 107 ? -14.198 2.061 8.172 1.00 93.31 107 LEU A N 1
ATOM 873 C CA . LEU A 1 107 ? -13.300 2.410 7.063 1.00 93.31 107 LEU A CA 1
ATOM 874 C C . LEU A 1 107 ? -13.401 1.422 5.890 1.00 93.31 107 LEU A C 1
ATOM 876 O O . LEU A 1 107 ? -12.538 1.398 5.010 1.00 93.31 107 LEU A O 1
ATOM 880 N N . ALA A 1 108 ? -14.433 0.572 5.868 1.00 92.12 108 ALA A N 1
ATOM 881 C CA . ALA A 1 108 ? -14.577 -0.472 4.856 1.00 92.12 108 ALA A CA 1
ATOM 882 C C . ALA A 1 108 ? -14.675 0.103 3.430 1.00 92.12 108 ALA A C 1
ATOM 884 O O . ALA A 1 108 ? -14.055 -0.433 2.509 1.00 92.12 108 ALA A O 1
ATOM 885 N N . SER A 1 109 ? -15.399 1.215 3.254 1.00 92.44 109 SER A N 1
ATOM 886 C CA . SER A 1 109 ? -15.505 1.929 1.973 1.00 92.44 109 SER A CA 1
ATOM 887 C C . SER A 1 109 ? -14.152 2.438 1.492 1.00 92.44 109 SER A C 1
ATOM 889 O O . SER A 1 109 ? -13.785 2.237 0.332 1.00 92.44 109 SER A O 1
ATOM 891 N N . ASP A 1 110 ? -13.400 3.060 2.393 1.00 91.94 110 ASP A N 1
ATOM 892 C CA . ASP A 1 110 ? -12.134 3.719 2.085 1.00 91.94 110 ASP A CA 1
ATOM 893 C C . ASP A 1 110 ? -11.088 2.667 1.734 1.00 91.94 110 ASP A C 1
ATOM 895 O O . ASP A 1 110 ? -10.410 2.760 0.710 1.00 91.94 110 ASP A O 1
ATOM 899 N N . ARG A 1 111 ? -11.045 1.576 2.505 1.00 93.50 111 ARG A N 1
ATOM 900 C CA . ARG A 1 111 ? -10.222 0.409 2.193 1.00 93.50 111 ARG A CA 1
ATOM 901 C C . ARG A 1 111 ? -10.539 -0.151 0.806 1.00 93.50 111 ARG A C 1
ATOM 903 O O . ARG A 1 111 ? -9.619 -0.362 0.019 1.00 93.50 111 ARG A O 1
ATOM 910 N N . GLN A 1 112 ? -11.815 -0.350 0.470 1.00 94.81 112 GLN A N 1
ATOM 911 C CA . GLN A 1 112 ? -12.210 -0.844 -0.855 1.00 94.81 112 GLN A CA 1
ATOM 912 C C . GLN A 1 112 ? -11.828 0.121 -1.987 1.00 94.81 112 GLN A C 1
ATOM 914 O O . GLN A 1 112 ? -11.511 -0.310 -3.098 1.00 94.81 112 GLN A O 1
ATOM 919 N N . GLN A 1 113 ? -11.882 1.434 -1.757 1.00 95.25 113 GLN A N 1
ATOM 920 C CA . GLN A 1 113 ? -11.417 2.424 -2.731 1.00 95.25 113 GLN A CA 1
ATOM 921 C C . GLN A 1 113 ? -9.903 2.324 -2.946 1.00 95.25 113 GLN A C 1
ATOM 923 O O . GLN A 1 113 ? -9.457 2.269 -4.093 1.00 95.25 113 GLN A O 1
ATOM 928 N N . LEU A 1 114 ? -9.124 2.221 -1.868 1.00 94.69 114 LEU A N 1
ATOM 929 C CA . LEU A 1 114 ? -7.670 2.078 -1.940 1.00 94.69 114 LEU A CA 1
ATOM 930 C C . LEU A 1 114 ? -7.249 0.757 -2.593 1.00 94.69 114 LEU A C 1
ATOM 932 O O . LEU A 1 114 ? -6.338 0.747 -3.417 1.00 94.69 114 LEU A O 1
ATOM 936 N N . GLU A 1 115 ? -7.934 -0.349 -2.299 1.00 95.50 115 GLU A N 1
ATOM 937 C CA . GLU A 1 115 ? -7.690 -1.647 -2.944 1.00 95.50 115 GLU A CA 1
ATOM 938 C C . GLU A 1 115 ? -7.985 -1.600 -4.454 1.00 95.50 115 GLU A C 1
ATOM 940 O O . GLU A 1 115 ? -7.218 -2.137 -5.259 1.00 95.50 115 GLU A O 1
ATOM 945 N N . ARG A 1 116 ? -9.051 -0.900 -4.872 1.00 96.56 116 ARG A N 1
ATOM 946 C CA . ARG A 1 116 ? -9.345 -0.663 -6.297 1.00 96.56 116 ARG A CA 1
ATOM 947 C C . ARG A 1 116 ? -8.273 0.190 -6.971 1.00 96.56 116 ARG A C 1
ATOM 949 O O . ARG A 1 116 ? -7.833 -0.149 -8.071 1.00 96.56 116 ARG A O 1
ATOM 956 N N . LEU A 1 117 ? -7.825 1.256 -6.311 1.00 95.69 117 LEU A N 1
ATOM 957 C CA . LEU A 1 117 ? -6.713 2.087 -6.776 1.00 95.69 117 LEU A CA 1
ATOM 958 C C . LEU A 1 117 ? -5.432 1.263 -6.932 1.00 95.69 117 LEU A C 1
ATOM 960 O O . LEU A 1 117 ? -4.769 1.351 -7.961 1.00 95.69 117 LEU A O 1
ATOM 964 N N . LEU A 1 118 ? -5.128 0.396 -5.964 1.00 96.00 118 LEU A N 1
ATOM 965 C CA . LEU A 1 118 ? -3.950 -0.468 -5.999 1.00 96.00 118 LEU A CA 1
ATOM 966 C C . LEU A 1 118 ? -4.000 -1.421 -7.187 1.00 96.00 118 LEU A C 1
ATOM 968 O O . LEU A 1 118 ? -3.007 -1.570 -7.898 1.00 96.00 118 LEU A O 1
ATOM 972 N N . LYS A 1 119 ? -5.162 -2.030 -7.435 1.00 95.75 119 LYS A N 1
ATOM 973 C CA . LYS A 1 119 ? -5.366 -2.892 -8.601 1.00 95.75 119 LYS A CA 1
ATOM 974 C C . LYS A 1 119 ? -5.137 -2.130 -9.910 1.00 95.75 119 LYS A C 1
ATOM 976 O O . LYS A 1 119 ? -4.442 -2.642 -10.783 1.00 95.75 119 LYS A O 1
ATOM 981 N N . SER A 1 120 ? -5.667 -0.911 -10.022 1.00 94.50 120 SER A N 1
ATOM 982 C CA . SER A 1 120 ? -5.457 -0.043 -11.189 1.00 94.50 120 SER A CA 1
ATOM 983 C C . SER A 1 120 ? -3.976 0.294 -11.398 1.00 94.50 120 SER A C 1
ATOM 985 O O . SER A 1 120 ? -3.457 0.121 -12.499 1.00 94.50 120 SER A O 1
ATOM 987 N N . LEU A 1 121 ? -3.260 0.701 -10.345 1.00 94.25 121 LEU A N 1
ATOM 988 C CA . LEU A 1 121 ? -1.833 1.030 -10.443 1.00 94.25 121 LEU A CA 1
ATOM 989 C C . LEU A 1 121 ? -0.983 -0.183 -10.832 1.00 94.25 121 LEU A C 1
ATOM 991 O O . LEU A 1 121 ? -0.076 -0.056 -11.650 1.00 94.25 121 LEU A O 1
ATOM 995 N N . LEU A 1 122 ? -1.294 -1.366 -10.297 1.00 94.62 122 LEU A N 1
ATOM 996 C CA . LEU A 1 122 ? -0.610 -2.604 -10.676 1.00 94.62 122 LEU A CA 1
ATOM 997 C C . LEU A 1 122 ? -0.824 -2.945 -12.156 1.00 94.62 122 LEU A C 1
ATOM 999 O O . LEU A 1 122 ? 0.131 -3.320 -12.831 1.00 94.62 122 LEU A O 1
ATOM 1003 N N . GLN A 1 123 ? -2.045 -2.775 -12.675 1.00 92.94 123 GLN A N 1
ATOM 1004 C CA . GLN A 1 123 ? -2.334 -2.971 -14.100 1.00 92.94 123 GLN A CA 1
ATOM 1005 C C . GLN A 1 123 ? -1.558 -1.982 -14.971 1.00 92.94 123 GLN A C 1
ATOM 1007 O O . GLN A 1 123 ? -0.939 -2.380 -15.953 1.00 92.94 123 GLN A O 1
ATOM 1012 N N . GLN A 1 124 ? -1.533 -0.706 -14.590 1.00 91.56 124 GLN A N 1
ATOM 1013 C CA . GLN A 1 124 ? -0.782 0.304 -15.328 1.00 91.56 124 GLN A CA 1
ATOM 1014 C C . GLN A 1 124 ? 0.733 0.062 -15.269 1.00 91.56 124 GLN A C 1
ATOM 1016 O O . GLN A 1 124 ? 1.418 0.289 -16.263 1.00 91.56 124 GLN A O 1
ATOM 1021 N N . MET A 1 125 ? 1.264 -0.442 -14.148 1.00 91.50 125 MET A N 1
ATOM 1022 C CA . MET A 1 125 ? 2.676 -0.815 -14.039 1.00 91.50 125 MET A CA 1
ATOM 1023 C C . MET A 1 125 ? 3.017 -2.021 -14.921 1.00 91.50 125 MET A C 1
ATOM 1025 O O . MET A 1 125 ? 4.056 -2.008 -15.578 1.00 91.50 125 MET A O 1
ATOM 1029 N N . ALA A 1 126 ? 2.135 -3.020 -14.996 1.00 90.25 126 ALA A N 1
ATOM 1030 C CA . ALA A 1 126 ? 2.298 -4.141 -15.919 1.00 90.25 126 ALA A CA 1
ATOM 1031 C C . ALA A 1 126 ? 2.305 -3.663 -17.382 1.00 90.25 126 ALA A C 1
ATOM 1033 O O . ALA A 1 126 ? 3.199 -4.025 -18.145 1.00 90.25 126 ALA A O 1
ATOM 1034 N N . SER A 1 127 ? 1.377 -2.777 -17.758 1.00 88.94 127 SER A N 1
ATOM 1035 C CA . SER A 1 127 ? 1.365 -2.161 -19.090 1.00 88.94 127 SER A CA 1
ATOM 1036 C C . SER A 1 127 ? 2.635 -1.355 -19.357 1.00 88.94 127 SER A C 1
ATOM 1038 O O . SER A 1 127 ? 3.235 -1.493 -20.418 1.00 88.94 127 SER A O 1
ATOM 1040 N N . LYS A 1 128 ? 3.090 -0.550 -18.388 1.00 89.31 128 LYS A N 1
ATOM 1041 C CA . LYS A 1 128 ? 4.343 0.206 -18.494 1.00 89.31 128 LYS A CA 1
ATOM 1042 C C . LYS A 1 128 ? 5.520 -0.728 -18.765 1.00 89.31 128 LYS A C 1
ATOM 1044 O O . LYS A 1 128 ? 6.270 -0.460 -19.691 1.00 89.31 128 LYS A O 1
ATOM 1049 N N . GLN A 1 129 ? 5.638 -1.828 -18.020 1.00 88.19 129 GLN A N 1
ATOM 1050 C CA . GLN A 1 129 ? 6.720 -2.799 -18.188 1.00 88.19 129 GLN A CA 1
ATOM 1051 C C . GLN A 1 129 ? 6.758 -3.391 -19.605 1.00 88.19 129 GLN A C 1
ATOM 1053 O O . GLN A 1 129 ? 7.840 -3.536 -20.167 1.00 88.19 129 GLN A O 1
ATOM 1058 N N . ILE A 1 130 ? 5.593 -3.678 -20.194 1.00 88.25 130 ILE A N 1
ATOM 1059 C CA . ILE A 1 130 ? 5.481 -4.146 -21.583 1.00 88.25 130 ILE A CA 1
ATOM 1060 C C . ILE A 1 130 ? 5.956 -3.054 -22.554 1.00 88.25 130 ILE A C 1
ATOM 1062 O O . ILE A 1 130 ? 6.816 -3.301 -23.396 1.00 88.25 130 ILE A O 1
ATOM 1066 N N . LEU A 1 131 ? 5.445 -1.829 -22.410 1.00 85.88 131 LEU A N 1
ATOM 1067 C CA . LEU A 1 131 ? 5.770 -0.713 -23.306 1.00 85.88 131 LEU A CA 1
ATOM 1068 C C . LEU A 1 131 ? 7.243 -0.289 -23.234 1.00 85.88 131 LEU A C 1
ATOM 1070 O O . LEU A 1 131 ? 7.814 0.123 -24.238 1.00 85.88 131 LEU A O 1
ATOM 1074 N N . THR A 1 132 ? 7.866 -0.413 -22.062 1.00 85.12 132 THR A N 1
ATOM 1075 C CA . THR A 1 132 ? 9.282 -0.085 -21.846 1.00 85.12 132 THR A CA 1
ATOM 1076 C C . THR A 1 132 ? 10.216 -1.283 -22.020 1.00 85.12 132 THR A C 1
ATOM 1078 O O . THR A 1 132 ? 11.397 -1.172 -21.686 1.00 85.12 132 THR A O 1
ATOM 1081 N N . SER A 1 133 ? 9.709 -2.435 -22.480 1.00 85.25 133 SER A N 1
ATOM 1082 C CA . SER A 1 133 ? 10.552 -3.592 -22.794 1.00 85.25 133 SER A CA 1
ATOM 1083 C C . SER A 1 133 ? 11.601 -3.228 -23.849 1.00 85.25 133 SER A C 1
ATOM 1085 O O . SER A 1 133 ? 11.374 -2.356 -24.685 1.00 85.25 133 SER A O 1
ATOM 1087 N N . ARG A 1 134 ? 12.764 -3.884 -23.805 1.00 83.12 134 ARG A N 1
ATOM 1088 C CA . ARG A 1 134 ? 13.853 -3.669 -24.774 1.00 83.12 134 ARG A CA 1
ATOM 1089 C C . ARG A 1 134 ? 13.800 -4.638 -25.957 1.00 83.12 134 ARG A C 1
ATOM 1091 O O . ARG A 1 134 ? 14.584 -4.494 -26.884 1.00 83.12 134 ARG A O 1
ATOM 1098 N N . ASP A 1 135 ? 12.861 -5.579 -25.932 1.00 84.81 135 ASP A N 1
ATOM 1099 C CA . ASP A 1 135 ? 12.777 -6.689 -26.887 1.00 84.81 135 ASP A CA 1
ATOM 1100 C C . ASP A 1 135 ? 11.839 -6.390 -28.068 1.00 84.81 135 ASP A C 1
ATOM 1102 O O . ASP A 1 135 ? 11.344 -7.299 -28.738 1.00 84.81 135 ASP A O 1
ATOM 1106 N N . TRP A 1 136 ? 11.546 -5.111 -28.318 1.00 83.12 136 TRP A N 1
ATOM 1107 C CA . TRP A 1 136 ? 10.694 -4.717 -29.432 1.00 83.12 136 TRP A CA 1
ATOM 1108 C C . TRP A 1 136 ? 11.451 -4.825 -30.765 1.00 83.12 136 TRP A C 1
ATOM 1110 O O . TRP A 1 136 ? 12.568 -4.316 -30.880 1.00 83.12 136 TRP A O 1
ATOM 1120 N N . PRO A 1 137 ? 10.860 -5.467 -31.792 1.00 83.31 137 PRO A N 1
ATOM 1121 C CA . PRO A 1 137 ? 11.457 -5.529 -33.120 1.00 83.31 137 PRO A CA 1
ATOM 1122 C C . PRO A 1 137 ? 11.716 -4.142 -33.714 1.00 83.31 137 PRO A C 1
ATOM 1124 O O . PRO A 1 137 ? 10.877 -3.245 -33.616 1.00 83.31 137 PRO A O 1
ATOM 1127 N N . PHE A 1 138 ? 12.837 -3.999 -34.428 1.00 77.69 138 PHE A N 1
ATOM 1128 C CA . PHE A 1 138 ? 13.240 -2.732 -35.051 1.00 77.69 138 PHE A CA 1
ATOM 1129 C C . PHE A 1 138 ? 12.169 -2.148 -35.991 1.00 77.69 138 PHE A C 1
ATOM 1131 O O . PHE A 1 138 ? 12.064 -0.934 -36.111 1.00 77.69 138 PHE A O 1
ATOM 1138 N N . CYS A 1 139 ? 11.351 -2.995 -36.630 1.00 82.44 139 CYS A N 1
ATOM 1139 C CA . CYS A 1 139 ? 10.328 -2.583 -37.596 1.00 82.44 139 CYS A CA 1
ATOM 1140 C C . CYS A 1 139 ? 9.162 -1.783 -36.988 1.00 82.44 139 CYS A C 1
ATOM 1142 O O . CYS A 1 139 ? 8.348 -1.243 -37.732 1.00 82.44 139 CYS A O 1
ATOM 1144 N N . ILE A 1 140 ? 9.071 -1.708 -35.657 1.00 84.19 140 ILE A N 1
ATOM 1145 C CA . ILE A 1 140 ? 8.078 -0.893 -34.940 1.00 84.19 140 ILE A CA 1
ATOM 1146 C C . ILE A 1 140 ? 8.559 0.560 -34.791 1.00 84.19 140 ILE A C 1
ATOM 1148 O O . ILE A 1 140 ? 7.753 1.469 -34.593 1.00 84.19 140 ILE A O 1
ATOM 1152 N N . HIS A 1 141 ? 9.866 0.795 -34.912 1.00 82.44 141 HIS A N 1
ATOM 1153 C CA . HIS A 1 141 ? 10.463 2.122 -34.853 1.00 82.44 141 HIS A CA 1
ATOM 1154 C C . HIS A 1 141 ? 10.506 2.745 -36.250 1.00 82.44 141 HIS A C 1
ATOM 1156 O O . HIS A 1 141 ? 10.780 2.064 -37.240 1.00 82.44 141 HIS A O 1
ATOM 1162 N N . SER A 1 142 ? 10.243 4.048 -36.349 1.00 85.19 142 SER A N 1
ATOM 1163 C CA . SER A 1 142 ? 10.406 4.751 -37.623 1.00 85.19 142 SER A CA 1
ATOM 1164 C C . SER A 1 142 ? 11.887 5.021 -37.898 1.00 85.19 142 SER A C 1
ATOM 1166 O O . SER A 1 142 ? 12.669 5.227 -36.969 1.00 85.19 142 SER A O 1
ATOM 1168 N N . ALA A 1 143 ? 12.276 5.075 -39.176 1.00 84.56 143 ALA A N 1
ATOM 1169 C CA . ALA A 1 143 ? 13.642 5.441 -39.566 1.00 84.56 143 ALA A CA 1
ATOM 1170 C C . ALA A 1 143 ? 14.060 6.794 -38.960 1.00 84.56 143 ALA A C 1
ATOM 1172 O O . ALA A 1 143 ? 15.130 6.903 -38.374 1.00 84.56 143 ALA A O 1
ATOM 1173 N N . GLN A 1 144 ? 13.145 7.771 -38.962 1.00 86.06 144 GLN A N 1
ATOM 1174 C CA . GLN A 1 144 ? 13.365 9.087 -38.360 1.00 86.06 144 GLN A CA 1
ATOM 1175 C C . GLN A 1 144 ? 13.759 9.014 -36.873 1.00 86.06 144 GLN A C 1
ATOM 1177 O O . GLN A 1 144 ? 14.622 9.763 -36.433 1.00 86.06 144 GLN A O 1
ATOM 1182 N N . GLN A 1 145 ? 13.159 8.114 -36.086 1.00 83.56 145 GLN A N 1
ATOM 1183 C CA . GLN A 1 145 ? 13.494 7.973 -34.661 1.00 83.56 145 GLN A CA 1
ATOM 1184 C C . GLN A 1 145 ? 14.894 7.402 -34.442 1.00 83.56 145 GLN A C 1
ATOM 1186 O O . GLN A 1 145 ? 15.557 7.732 -33.459 1.00 83.56 145 GLN A O 1
ATOM 1191 N N . VAL A 1 146 ? 15.334 6.533 -35.351 1.00 82.12 146 VAL A N 1
ATOM 1192 C CA . VAL A 1 146 ? 16.689 5.986 -35.339 1.00 82.12 146 VAL A CA 1
ATOM 1193 C C . VAL A 1 146 ? 17.689 7.083 -35.713 1.00 82.12 146 VAL A C 1
ATOM 1195 O O . VAL A 1 146 ? 18.670 7.269 -34.996 1.00 82.12 146 VAL A O 1
ATOM 1198 N N . ASP A 1 147 ? 17.399 7.870 -36.750 1.00 85.88 147 ASP A N 1
ATOM 1199 C CA . ASP A 1 147 ? 18.241 8.994 -37.179 1.00 85.88 147 ASP A CA 1
ATOM 1200 C C . ASP A 1 147 ? 18.372 10.068 -36.082 1.00 85.88 147 ASP A C 1
ATOM 1202 O O . ASP A 1 147 ? 19.474 10.522 -35.765 1.00 85.88 147 ASP A O 1
ATOM 1206 N N . GLU A 1 148 ? 17.266 10.435 -35.426 1.00 86.62 148 GLU A N 1
ATOM 1207 C CA . GLU A 1 148 ? 17.261 11.381 -34.300 1.00 86.62 148 GLU A CA 1
ATOM 1208 C C . GLU A 1 148 ? 18.123 10.897 -33.124 1.00 86.62 148 GLU A C 1
ATOM 1210 O O . GLU A 1 148 ? 18.836 11.695 -32.501 1.00 86.62 148 GLU A O 1
ATOM 1215 N N . LEU A 1 149 ? 18.087 9.592 -32.828 1.00 84.69 149 LEU A N 1
ATOM 1216 C CA . LEU A 1 149 ? 18.931 8.980 -31.805 1.00 84.69 149 LEU A CA 1
ATOM 1217 C C . LEU A 1 149 ? 20.417 9.101 -32.178 1.00 84.69 149 LEU A C 1
ATOM 1219 O O . LEU A 1 149 ? 21.206 9.530 -31.334 1.00 84.69 149 LEU A O 1
ATOM 1223 N N . PHE A 1 150 ? 20.803 8.808 -33.423 1.00 83.56 150 PHE A N 1
ATOM 1224 C CA . PHE A 1 150 ? 22.189 8.971 -33.883 1.00 83.56 150 PHE A CA 1
ATOM 1225 C C . PHE A 1 150 ? 22.665 10.428 -33.786 1.00 83.56 150 PHE A C 1
ATOM 1227 O O . PHE A 1 150 ? 23.703 10.695 -33.176 1.00 83.56 150 PHE A O 1
ATOM 1234 N N . HIS A 1 151 ? 21.866 11.389 -34.255 1.00 85.94 151 HIS A N 1
ATOM 1235 C CA . HIS A 1 151 ? 22.196 12.816 -34.151 1.00 85.94 151 HIS A CA 1
ATOM 1236 C C . HIS A 1 151 ? 22.268 13.335 -32.704 1.00 85.94 151 HIS A C 1
ATOM 1238 O O . HIS A 1 151 ? 22.878 14.373 -32.427 1.00 85.94 151 HIS A O 1
ATOM 1244 N N . SER A 1 152 ? 21.632 12.659 -31.742 1.00 83.69 152 SER A N 1
ATOM 1245 C CA . SER A 1 152 ? 21.785 13.007 -30.324 1.00 83.69 152 SER A CA 1
ATOM 1246 C C . SER A 1 152 ? 23.198 12.712 -29.801 1.00 83.69 152 SER A C 1
ATOM 1248 O O . SER A 1 152 ? 23.720 13.493 -29.005 1.00 83.69 152 SER A O 1
ATOM 1250 N N . PHE A 1 153 ? 23.855 11.660 -30.304 1.00 79.88 153 PHE A N 1
ATOM 1251 C CA . PHE A 1 153 ? 25.224 11.307 -29.922 1.00 79.88 153 PHE A CA 1
ATOM 1252 C C . PHE A 1 153 ? 26.266 12.242 -30.534 1.00 79.88 153 PHE A C 1
ATOM 1254 O O . PHE A 1 153 ? 27.202 12.639 -29.843 1.00 79.88 153 PHE A O 1
ATOM 1261 N N . GLU A 1 154 ? 26.078 12.659 -31.787 1.00 78.12 154 GLU A N 1
ATOM 1262 C CA . GLU A 1 154 ? 26.973 13.626 -32.442 1.00 78.12 154 GLU A CA 1
ATOM 1263 C C . GLU A 1 154 ? 27.043 14.943 -31.656 1.00 78.12 154 GLU A C 1
ATOM 1265 O O . GLU A 1 154 ? 28.123 15.475 -31.406 1.00 78.12 154 GLU A O 1
ATOM 1270 N N . ARG A 1 155 ? 25.893 15.424 -31.162 1.00 74.06 155 ARG A N 1
ATOM 1271 C CA . ARG A 1 155 ? 25.822 16.635 -30.328 1.00 74.06 155 ARG A CA 1
ATOM 1272 C C . ARG A 1 155 ? 26.534 16.492 -28.984 1.00 74.06 155 ARG A C 1
ATOM 1274 O O . ARG A 1 155 ? 27.114 17.463 -28.511 1.00 74.06 155 ARG A O 1
ATOM 1281 N N . LEU A 1 156 ? 26.499 15.308 -28.372 1.00 64.56 156 LEU A N 1
ATOM 1282 C CA . LEU A 1 156 ? 27.208 15.036 -27.117 1.00 64.56 156 LEU A CA 1
ATOM 1283 C C . LEU A 1 156 ? 28.728 14.973 -27.322 1.00 64.56 156 LEU A C 1
ATOM 1285 O O . LEU A 1 156 ? 29.474 15.376 -26.435 1.00 64.56 156 LEU A O 1
ATOM 1289 N N . SER A 1 157 ? 29.184 14.523 -28.494 1.00 59.66 157 SER A N 1
ATOM 1290 C CA . SER A 1 157 ? 30.609 14.443 -28.831 1.00 59.66 157 SER A CA 1
ATOM 1291 C C . SER A 1 157 ? 31.253 15.800 -29.137 1.00 59.66 157 SER A C 1
ATOM 1293 O O . SER A 1 157 ? 32.467 15.913 -29.018 1.00 59.66 157 SER A O 1
A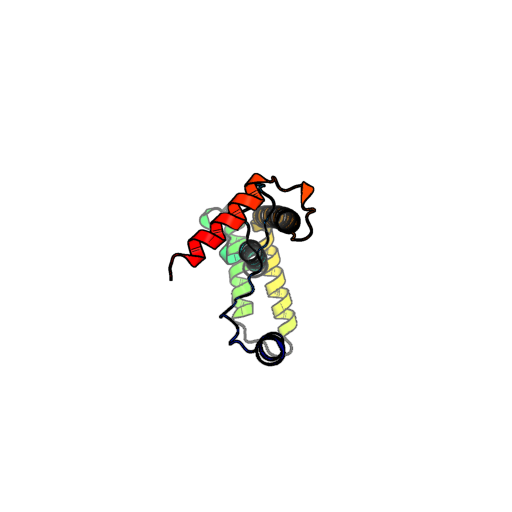TOM 1295 N N . CYS A 1 158 ? 30.482 16.821 -29.528 1.00 52.81 158 CYS A N 1
ATOM 1296 C CA . CYS A 1 158 ? 30.997 18.169 -29.821 1.00 52.81 158 CYS A CA 1
ATOM 1297 C C . CYS A 1 158 ? 31.048 19.109 -28.598 1.00 52.81 158 CYS A C 1
ATOM 1299 O O . CYS A 1 158 ? 31.384 20.281 -28.750 1.00 52.81 158 CYS A O 1
ATOM 1301 N N . ALA A 1 159 ? 30.674 18.635 -27.404 1.00 51.62 159 ALA A N 1
ATOM 1302 C CA . ALA A 1 159 ? 30.650 19.425 -26.166 1.00 51.62 159 ALA A CA 1
ATOM 1303 C C . ALA A 1 159 ? 31.898 19.230 -25.271 1.00 51.62 159 ALA A C 1
ATOM 1305 O O . ALA A 1 159 ? 31.897 19.650 -24.109 1.00 51.62 159 ALA A O 1
ATOM 1306 N N . HIS A 1 160 ? 32.947 18.589 -25.789 1.00 42.56 160 HIS A N 1
ATOM 1307 C CA . HIS A 1 160 ? 34.285 18.453 -25.196 1.00 42.56 160 HIS A CA 1
ATOM 1308 C C . HIS A 1 160 ? 35.336 18.908 -26.207 1.00 42.56 160 HIS A C 1
ATOM 1310 O O . HIS A 1 160 ? 36.397 19.381 -25.746 1.00 42.56 160 HIS A O 1
#

Foldseek 3Di:
DVQVCCCVPVVDGDDDDDDDDDFDFQPDDADPDDPVVLVVLVVVLVCCQQPVVVVDDLVPDDPVVSVVLVVLVVQLVVLVPDDDDPVCPVVSVVSSNVSSVSSSVVCVVVSVVSVVVSVVSVVSVVVNCVRRDRPDDPVSDDPVSVVVVVVVVVVVVVPD

Secondary structure (DSSP, 8-state):
-HHHHHHHHH-SPPP--------PPPSSPPP---HHHHHHHHHHHHHHHH-GGGT--GGGS-HHHHHHHHHHHHHHHHHHHS---TTTHHHHHHHHHHHHHHHHHTTHHHHHHHHHHHHHHHHHHHHHHHHT-S---GGGS-HHHHHHHHHHHHHHHTT-

Sequence (160 aa):
MTDEIIRDFFQCEPPGYCTATATLQLPVPSPRIETHDISRLRQLIREIEFHPERFISLKQLAPPQREVVEDCINRKWQWIQQTASCGDARQRFLAIRECNRALGAFLASDRQQLERLLKSLLQQMASKQILTSRDWPFCIHSAQQVDELFHSFERLSCAH

pLDDT: mean 86.0, std 9.08, range [42.56, 96.56]

Radius of gyration: 30.02 Å; chains: 1; bounding box: 76×35×71 Å